Protein 2FC3 (pdb70)

Radius of gyration: 12.63 Å; Cα contacts (8 Å, |Δi|>4): 244; chains: 1; bounding box: 32×29×27 Å

Solvent-accessible surface area: 6621 Å² total; per-residue (Å²): 120,154,9,33,95,12,162,27,48,142,106,7,5,74,77,0,14,56,0,0,83,99,0,86,89,65,22,125,24,68,92,27,23,89,73,0,30,78,3,0,90,153,47,88,5,99,0,0,0,0,0,51,54,15,116,99,61,118,89,0,82,78,0,1,104,24,0,42,124,74,179,12,38,0,0,0,0,70,22,49,137,100,0,0,123,8,2,40,54,170,103,42,6,15,0,0,0,0,10,80,13,30,100,0,60,86,31,8,155,72,0,46,104,77,4,110,94,30,47,84,191,57,64,70

CATH classification: 3.30.1330.30

Nearest PDB structures (foldseek):
  2fc3-assembly1_A  TM=1.008E+00  e=4.010E-25  Aeropyrum pernix
  7ozq-assembly3_C  TM=9.911E-01  e=9.286E-20  Pyrococcus furiosus DSM 3638
  2czw-assembly1_A  TM=9.972E-01  e=8.670E-19  Pyrococcus horikoshii
  9e7f-assembly1_AF  TM=9.875E-01  e=7.119E-19  Pyrobaculum calidifontis JCM 11548
  3id5-assembly1_G  TM=9.844E-01  e=5.458E-18  Saccharolobus solfataricus

B-factor: mean 21.35, std 7.06, range [8.82, 62.78]

Foldseek 3Di:
DQLQQFDDDQVLLVLVLQLLLQCLVFNDKDFALVVQLVCLVVLQFQEKEFEPDDVVPVSCSCPVVSNVVSVHYYDYHHFQQSSCVSNVHNGGTGMMGRRTRGVSVVSSVVSVVVVVVRCVVVVD

InterPro domains:
  IPR004037 Large ribosomal subunit protein eL8-like, conserved site [PS01082] (70-87)
  IPR004038 Ribosomal protein eL8/eL30/eS12/Gadd45 [PF01248] (18-110)
  IPR018492 Ribosomal protein eL8/Nhp2 family [PR00881] (32-46)
  IPR018492 Ribosomal protein eL8/Nhp2 family [PR00881] (51-64)
  IPR018492 Ribosomal protein eL8/Nhp2 family [PR00881] (67-77)
  IPR018492 Ribosomal protein eL8/Nhp2 family [PR00881] (77-91)
  IPR022481 Large ribosomal subunit protein eL8, archaea [MF_00326] (3-122)
  IPR022481 Large ribosomal subunit protein eL8, archaea [TIGR03677] (6-122)
  IPR029064 Ribosomal protein eL30-like superfamily [G3DSA:3.30.1330.30] (4-127)
  IPR029064 Ribosomal protein eL30-like superfamily [SSF55315] (4-121)
  IPR050257 Large ribosomal subunit protein eL8/uL1-like [PTHR23105] (10-122)

Sequence (124 aa):
PIYVRFEVPEDLAEKAYEAVKRARETGRIKKGTNETTKAVERGLAKLVVIAEDVDPPEIVMHLPLLCDEKKIPYVYVPSKKRLGEAAGIEVAAASVAIIEPGDAETLVREIVEKVKELRAKAGV

Structure (mmCIF, N/CA/C/O backbone):
data_2FC3
#
_entry.id   2FC3
#
_cell.length_a   35.054
_cell.length_b   49.188
_cell.length_c   65.048
_cell.angle_alpha   90.00
_cell.angle_beta   90.00
_cell.angle_gamma   90.00
#
_symmetry.space_group_name_H-M   'P 21 21 21'
#
loop_
_entity.id
_entity.type
_entity.pdbx_description
1 polymer '50S ribosomal protein L7Ae'
2 water water
#
loop_
_atom_site.group_PDB
_atom_site.id
_atom_site.type_symbol
_atom_site.label_atom_id
_atom_site.label_alt_id
_atom_site.label_comp_id
_atom_site.label_asym_id
_atom_site.label_entity_id
_atom_site.label_seq_id
_atom_site.pdbx_PDB_ins_code
_atom_site.Cartn_x
_atom_site.Cartn_y
_atom_site.Cartn_z
_atom_site.occupancy
_atom_site.B_iso_or_equiv
_atom_site.auth_seq_id
_atom_site.auth_comp_id
_atom_site.auth_asym_id
_atom_site.auth_atom_id
_atom_site.pdbx_PDB_model_num
ATOM 1 N N . PRO A 1 1 ? 4.915 24.749 12.447 1.00 39.78 4 PRO A N 1
ATOM 2 C CA . PRO A 1 1 ? 5.271 23.562 13.232 1.00 38.79 4 PRO A CA 1
ATOM 3 C C . PRO A 1 1 ? 4.592 23.628 14.602 1.00 38.07 4 PRO A C 1
ATOM 4 O O . PRO A 1 1 ? 4.986 24.429 15.449 1.00 38.67 4 PRO A O 1
ATOM 8 N N . ILE A 1 2 ? 3.561 22.805 14.795 1.00 36.46 5 ILE A N 1
ATOM 9 C CA . ILE A 1 2 ? 2.620 22.977 15.915 1.00 34.75 5 ILE A CA 1
ATOM 10 C C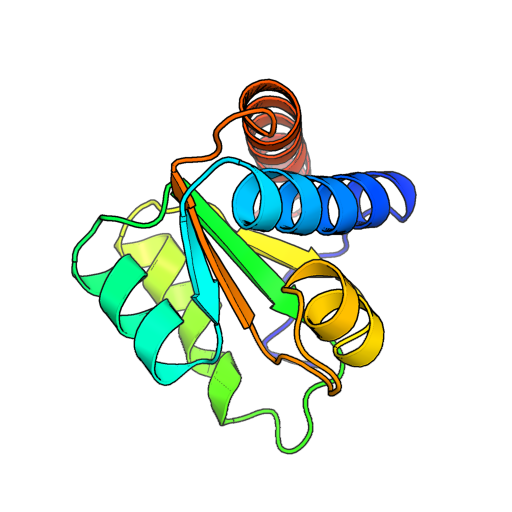 . ILE A 1 2 ? 3.291 22.870 17.266 1.00 32.57 5 ILE A C 1
ATOM 11 O O . ILE A 1 2 ? 2.848 23.511 18.230 1.00 32.49 5 ILE A O 1
ATOM 16 N N . TYR A 1 3 ? 4.370 22.091 17.345 1.00 29.81 6 TYR A N 1
ATOM 17 C CA . TYR A 1 3 ? 5.082 21.957 18.612 1.00 27.64 6 TYR A CA 1
ATOM 18 C C . TYR A 1 3 ? 5.949 23.160 18.912 1.00 25.97 6 TYR A C 1
ATOM 19 O O . TYR A 1 3 ? 6.478 23.241 20.028 1.00 24.48 6 TYR A O 1
ATOM 28 N N . VAL A 1 4 ? 6.136 24.055 17.926 1.00 24.52 7 VAL A N 1
ATOM 29 C CA . VAL A 1 4 ? 6.837 25.350 18.169 1.00 23.61 7 VAL A CA 1
ATOM 30 C C . VAL A 1 4 ? 5.807 26.420 18.607 1.00 22.05 7 VAL A C 1
ATOM 31 O O . VAL A 1 4 ? 5.097 27.000 17.776 1.00 23.09 7 VAL A O 1
ATOM 35 N N . ARG A 1 5 ? 5.759 26.664 19.904 1.00 21.05 8 ARG A N 1
ATOM 36 C CA . ARG A 1 5 ? 4.655 27.362 20.543 1.00 20.78 8 ARG A CA 1
ATOM 37 C C . ARG A 1 5 ? 4.839 28.856 20.625 1.00 19.92 8 ARG A C 1
ATOM 38 O O . ARG A 1 5 ? 3.900 29.575 20.911 1.00 20.86 8 ARG A O 1
ATOM 46 N N . PHE A 1 6 ? 6.071 29.322 20.434 1.00 18.87 9 PHE A N 1
ATOM 47 C CA . PHE A 1 6 ? 6.360 30.744 20.474 1.00 18.63 9 PHE A CA 1
ATOM 48 C C . PHE A 1 6 ? 7.599 31.043 19.668 1.00 18.17 9 PHE A C 1
ATOM 49 O O . PHE A 1 6 ? 8.440 30.170 19.458 1.00 18.71 9 PHE A O 1
ATOM 57 N N . GLU A 1 7 ? 7.682 32.290 19.190 1.00 17.89 10 GLU A N 1
ATOM 58 C CA . GLU A 1 7 ? 8.853 32.787 18.468 1.00 17.35 10 GLU A CA 1
ATOM 59 C C . GLU A 1 7 ? 9.985 33.117 19.418 1.00 17.00 10 GLU A C 1
ATOM 60 O O . GLU A 1 7 ? 9.764 33.572 20.554 1.00 18.75 10 GLU A O 1
ATOM 66 N N . VAL A 1 8 ? 11.208 32.912 18.915 1.00 16.08 11 VAL A N 1
ATOM 67 C CA . VAL A 1 8 ? 12.438 33.138 19.670 1.00 15.61 11 VAL A CA 1
ATOM 68 C C . VAL A 1 8 ? 13.353 34.067 18.842 1.00 15.21 11 VAL A C 1
ATOM 69 O O . VAL A 1 8 ? 13.592 33.786 17.639 1.00 16.06 11 VAL A O 1
ATOM 73 N N . PRO A 1 9 ? 13.830 35.183 19.432 1.00 15.61 12 PRO A N 1
ATOM 74 C CA . PRO A 1 9 ? 14.697 36.091 18.671 1.00 16.03 12 PRO A CA 1
ATOM 75 C C . PRO A 1 9 ? 16.023 35.402 18.333 1.00 16.38 12 PRO A C 1
ATOM 76 O O . PRO A 1 9 ? 16.539 34.564 19.114 1.00 17.19 12 PRO A O 1
ATOM 80 N N . GLU A 1 10 ? 16.602 35.789 17.194 1.00 16.48 13 GLU A N 1
ATOM 81 C CA . GLU A 1 10 ? 17.787 35.079 16.681 1.00 16.20 13 GLU A CA 1
ATOM 82 C C . GLU A 1 10 ? 18.960 35.103 17.643 1.00 16.20 13 GLU A C 1
ATOM 83 O O . GLU A 1 10 ? 19.643 34.087 17.805 1.00 16.41 13 GLU A O 1
ATOM 89 N N . ASP A 1 11 ? 19.187 36.224 18.320 1.00 15.50 14 ASP A N 1
ATOM 90 C CA . ASP A 1 11 ? 20.339 36.285 19.217 1.00 16.55 14 ASP A CA 1
ATOM 91 C C . ASP A 1 11 ? 20.128 35.421 20.485 1.00 15.54 14 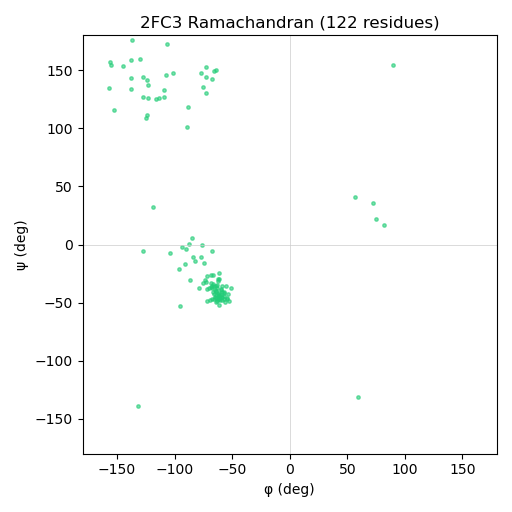ASP A C 1
ATOM 92 O O . ASP A 1 11 ? 21.088 34.929 21.066 1.00 16.97 14 ASP A O 1
ATOM 97 N N . LEU A 1 12 ? 18.893 35.219 20.896 1.00 16.05 15 LEU A N 1
ATOM 98 C CA . LEU A 1 12 ? 18.640 34.297 22.010 1.00 15.58 15 LEU A CA 1
ATOM 99 C C . LEU A 1 12 ? 18.857 32.856 21.573 1.00 15.31 15 LEU A C 1
ATOM 100 O O . LEU A 1 12 ? 19.370 32.037 22.345 1.00 15.75 15 LEU A O 1
ATOM 105 N N . ALA A 1 13 ? 18.456 32.524 20.349 1.00 14.80 16 ALA A N 1
ATOM 106 C CA . ALA A 1 13 ? 18.754 31.184 19.819 1.00 14.58 16 ALA A CA 1
ATOM 107 C C . ALA A 1 13 ? 20.257 30.943 19.847 1.00 14.97 16 ALA A C 1
ATOM 108 O O . ALA A 1 13 ? 20.694 29.863 20.194 1.00 14.42 16 ALA A O 1
ATOM 110 N N . GLU A 1 14 ? 21.042 31.956 19.492 1.00 14.12 17 GLU A N 1
ATOM 111 C CA . GLU A 1 14 ? 22.521 31.830 19.545 1.00 14.39 17 GLU A CA 1
ATOM 112 C C . GLU A 1 14 ? 23.028 31.573 20.946 1.00 15.07 17 GLU A C 1
ATOM 113 O O . GLU A 1 14 ? 23.949 30.784 21.141 1.00 16.12 17 GLU A O 1
ATOM 119 N N . LYS A 1 15 ? 22.457 32.271 21.917 1.00 14.35 18 LYS A N 1
ATOM 120 C CA . LYS A 1 15 ? 22.793 32.002 23.322 1.00 13.64 18 LYS A CA 1
ATOM 121 C C . LYS A 1 15 ? 22.480 30.558 23.678 1.00 13.38 18 LYS A C 1
ATOM 122 O O . LYS A 1 15 ? 23.248 29.929 24.403 1.00 14.47 18 LYS A O 1
ATOM 128 N N . ALA A 1 16 ? 21.349 30.055 23.199 1.00 13.64 19 ALA A N 1
ATOM 129 C CA . ALA A 1 16 ? 20.955 28.655 23.463 1.00 13.02 19 ALA A CA 1
ATOM 130 C C . ALA A 1 16 ? 21.957 27.663 22.892 1.00 13.00 19 ALA A C 1
ATOM 131 O O . ALA A 1 16 ? 22.375 26.682 23.582 1.00 13.58 19 ALA A O 1
ATOM 133 N N . TYR A 1 17 ? 22.367 27.875 21.643 1.00 13.13 20 TYR A N 1
ATOM 134 C CA . TYR A 1 17 ? 23.411 26.992 21.105 1.00 13.43 20 TYR A CA 1
ATOM 135 C C . TYR A 1 17 ? 24.681 27.030 21.975 1.00 14.00 20 TYR A C 1
ATOM 136 O O . TYR A 1 17 ? 25.276 25.990 22.294 1.00 15.69 20 TYR A O 1
ATOM 145 N N . GLU A 1 18 ? 25.117 28.240 22.324 1.00 14.78 21 GLU A N 1
ATOM 146 C CA . GLU A 1 18 ? 26.325 28.421 23.121 1.00 15.43 21 GLU A CA 1
ATOM 147 C C . GLU A 1 18 ? 26.191 27.821 24.535 1.00 15.74 21 GLU A C 1
ATOM 148 O O . GLU A 1 18 ? 27.164 27.189 25.047 1.00 16.84 21 GLU A O 1
ATOM 154 N N . ALA A 1 19 ? 24.987 27.908 25.120 1.00 15.65 22 ALA A N 1
ATOM 155 C CA . ALA A 1 19 ? 24.724 27.263 26.425 1.00 14.97 22 ALA A CA 1
ATOM 156 C C . ALA A 1 19 ? 24.841 25.757 26.333 1.00 14.88 22 ALA A C 1
ATOM 157 O O . ALA A 1 19 ? 25.395 25.120 27.219 1.00 15.60 22 ALA A O 1
ATOM 159 N N . VAL A 1 20 ? 24.289 25.182 25.284 1.00 14.06 23 VAL A N 1
ATOM 160 C CA . VAL A 1 20 ? 24.411 23.731 25.103 1.00 14.72 23 VAL A CA 1
ATOM 161 C C . VAL A 1 20 ? 25.882 23.320 24.963 1.00 15.44 23 VAL A C 1
ATOM 162 O O . VAL A 1 20 ? 26.333 22.341 25.589 1.00 16.25 23 VAL A O 1
ATOM 166 N N . LYS A 1 21 ? 26.630 24.056 24.149 1.00 15.88 24 LYS A N 1
ATOM 167 C CA . LYS A 1 21 ? 28.070 23.745 23.944 1.00 16.81 24 LYS A CA 1
ATOM 168 C C . LYS A 1 21 ? 28.838 23.847 25.221 1.00 16.90 24 LYS A C 1
ATOM 169 O O . LYS A 1 21 ? 29.577 22.913 25.599 1.00 17.91 24 LYS A O 1
ATOM 175 N N . ARG A 1 22 ? 28.696 24.965 25.906 1.00 16.67 25 ARG A N 1
ATOM 176 C CA . ARG A 1 22 ? 29.432 25.117 27.158 1.00 18.35 25 ARG A CA 1
ATOM 177 C C . ARG A 1 22 ? 29.032 24.114 28.229 1.00 16.94 25 ARG A C 1
ATOM 178 O O . ARG A 1 22 ? 29.906 23.601 28.948 1.00 17.64 25 ARG A O 1
ATOM 186 N N . ALA A 1 23 ? 27.740 23.776 28.326 1.00 15.61 26 ALA A N 1
ATOM 187 C CA . ALA A 1 23 ? 27.343 22.768 29.289 1.00 16.66 26 ALA A CA 1
ATOM 188 C C . ALA A 1 23 ? 27.855 21.394 28.916 1.00 16.87 26 ALA A C 1
ATOM 189 O O . ALA A 1 23 ? 28.181 20.595 29.781 1.00 17.53 26 ALA A O 1
ATOM 191 N N . ARG A 1 24 ? 27.872 21.091 27.627 1.00 17.10 27 ARG A N 1
ATOM 192 C CA . ARG A 1 24 ? 28.421 19.817 27.163 1.00 17.34 27 ARG A CA 1
ATOM 193 C C . ARG A 1 24 ? 29.917 19.730 27.470 1.00 17.78 27 ARG A C 1
ATOM 194 O O . ARG A 1 24 ? 30.429 18.674 27.826 1.00 18.17 27 ARG A O 1
ATOM 202 N N . GLU A 1 25 ? 30.619 20.839 27.288 1.00 18.38 28 GLU A N 1
ATOM 203 C CA . GLU A 1 25 ? 32.070 20.849 27.429 1.00 18.46 28 GLU A CA 1
ATOM 204 C C . GLU A 1 25 ? 32.476 20.802 28.893 1.00 19.01 28 GLU A C 1
ATOM 205 O O . GLU A 1 25 ? 33.537 20.259 29.211 1.00 20.52 28 GLU A O 1
ATOM 211 N N . THR A 1 26 ? 31.676 21.420 29.769 0.65 16.46 29 THR A N 1
ATOM 212 C CA . THR A 1 26 ? 32.077 21.677 31.162 0.65 17.21 29 THR A CA 1
ATOM 213 C C . THR A 1 26 ? 31.095 21.197 32.226 0.65 16.81 29 THR A C 1
ATOM 214 O O . THR A 1 26 ? 31.400 21.221 33.429 0.65 15.52 29 THR A O 1
ATOM 218 N N . GLY A 1 27 ? 29.945 20.714 31.784 1.00 17.56 30 GLY A N 1
ATOM 219 C CA . GLY A 1 27 ? 28.865 20.315 32.656 1.00 17.34 30 GLY A CA 1
ATOM 220 C C . GLY A 1 27 ? 28.320 18.943 32.283 1.00 17.84 30 GLY A C 1
ATOM 221 O O . GLY A 1 27 ? 29.062 18.045 31.912 1.00 19.00 30 GLY A O 1
ATOM 222 N N . ARG A 1 28 ? 27.000 18.804 32.325 1.00 18.56 31 ARG A N 1
ATOM 223 C CA . ARG A 1 28 ? 26.332 17.566 31.904 1.00 18.10 31 ARG A CA 1
ATOM 224 C C . ARG A 1 28 ? 25.100 17.917 31.091 1.00 17.25 31 ARG A C 1
ATOM 225 O O . ARG A 1 28 ? 24.347 18.767 31.493 1.00 17.53 31 ARG A O 1
ATOM 233 N N . ILE A 1 29 ? 24.927 17.239 29.951 1.00 16.24 32 ILE A N 1
ATOM 234 C CA . ILE A 1 29 ? 23.713 17.355 29.156 1.00 16.76 32 ILE A CA 1
ATOM 235 C C . ILE A 1 29 ? 23.165 15.960 28.819 1.00 16.57 32 ILE A C 1
ATOM 236 O O . ILE A 1 29 ? 23.892 14.944 28.863 1.00 16.89 32 ILE A O 1
ATOM 241 N N . LYS A 1 30 ? 21.875 15.925 28.486 1.00 16.66 33 LYS A N 1
ATOM 242 C CA . LYS A 1 30 ? 21.252 14.785 27.827 1.00 17.28 33 LYS A CA 1
ATOM 243 C C . LYS A 1 30 ? 20.952 15.143 26.374 1.00 16.86 33 LYS A C 1
ATOM 244 O O . LYS A 1 30 ? 20.657 16.316 26.071 1.00 16.78 33 LYS A O 1
ATOM 250 N N . LYS A 1 31 ? 21.053 14.155 25.480 1.00 17.67 34 LYS A N 1
ATOM 251 C CA . LYS A 1 31 ? 20.823 14.353 24.042 1.00 19.14 34 LYS A CA 1
ATOM 252 C C . LYS A 1 31 ? 19.761 13.395 23.561 1.00 18.92 34 LYS A C 1
ATOM 253 O O . LYS A 1 31 ? 19.785 12.238 23.957 1.00 19.66 34 LYS A O 1
ATOM 259 N N . GLY A 1 32 ? 18.895 13.850 22.653 1.00 17.32 35 GLY A N 1
ATOM 260 C CA . GLY A 1 32 ? 17.862 13.001 22.074 1.00 17.44 35 GLY A CA 1
ATOM 261 C C . GLY A 1 32 ? 16.578 13.052 22.908 1.00 16.68 35 GLY A C 1
ATOM 262 O O . GLY A 1 32 ? 16.613 13.315 24.130 1.00 16.45 35 GLY A O 1
ATOM 263 N N . THR A 1 33 ? 15.449 12.783 22.262 1.00 15.81 36 THR A N 1
ATOM 264 C CA . THR A 1 33 ? 14.165 12.948 22.936 1.00 16.19 36 THR A CA 1
ATOM 265 C C . THR A 1 33 ? 13.951 11.999 24.089 1.00 16.60 36 THR A C 1
ATOM 266 O O . THR A 1 33 ? 13.333 12.408 25.111 1.00 17.21 36 THR A O 1
ATOM 270 N N . ASN A 1 34 ? 14.425 10.756 23.996 1.00 16.97 37 ASN A N 1
ATOM 271 C CA . ASN A 1 34 ? 14.189 9.834 25.131 1.00 17.78 37 ASN A CA 1
ATOM 272 C C . ASN A 1 34 ? 14.877 10.276 26.431 1.00 17.95 37 ASN A C 1
ATOM 273 O O . ASN A 1 34 ? 14.257 10.323 27.487 1.00 17.30 37 ASN A O 1
ATOM 278 N N . GLU A 1 35 ? 16.167 10.607 26.362 1.00 17.05 38 GLU A N 1
ATOM 279 C CA . GLU A 1 35 ? 16.846 11.051 27.574 1.00 17.06 38 GLU A CA 1
ATOM 280 C C . GLU A 1 35 ? 16.448 12.468 28.003 1.00 16.48 38 GLU A C 1
ATOM 281 O O . GLU A 1 35 ? 16.443 12.801 29.227 1.00 16.48 38 GLU A O 1
ATOM 287 N N . THR A 1 36 ? 16.112 13.316 27.031 1.00 15.53 39 THR A N 1
ATOM 288 C CA . THR A 1 36 ? 15.578 14.641 27.379 1.00 15.15 39 THR A CA 1
ATOM 289 C C . THR A 1 36 ? 14.248 14.485 28.147 1.00 14.44 39 THR A C 1
ATOM 290 O O . THR A 1 36 ? 14.030 15.112 29.210 1.00 16.17 39 THR A O 1
ATOM 294 N N . THR A 1 37 ? 13.374 13.642 27.632 1.00 14.57 40 THR A N 1
ATOM 295 C CA . THR A 1 37 ? 12.047 13.440 28.271 1.00 14.81 40 THR A CA 1
ATOM 296 C C . THR A 1 37 ? 12.201 12.886 29.706 1.00 15.75 40 THR A C 1
ATOM 297 O O . THR A 1 37 ? 11.549 13.354 30.658 1.00 16.69 40 THR A O 1
ATOM 301 N N . LYS A 1 38 ? 13.093 11.926 29.869 1.00 16.21 41 LYS A N 1
ATOM 302 C CA . LYS A 1 38 ? 13.371 11.358 31.191 1.00 17.39 41 LYS A CA 1
ATOM 303 C C . LYS A 1 38 ? 13.917 12.433 32.145 1.00 18.52 41 LYS A C 1
ATOM 304 O O . LYS A 1 38 ? 13.536 12.498 33.371 1.00 17.05 41 LYS A O 1
ATOM 310 N N . ALA A 1 39 ? 14.851 13.250 31.668 1.00 16.86 42 ALA A N 1
ATOM 311 C CA . ALA A 1 39 ? 15.455 14.265 32.544 1.00 17.44 42 ALA A CA 1
ATOM 312 C C . ALA A 1 39 ? 14.383 15.251 32.993 1.00 16.87 42 ALA A C 1
ATOM 313 O O . ALA A 1 39 ? 14.453 15.767 34.118 1.00 18.42 42 ALA A O 1
ATOM 315 N N . VAL A 1 40 ? 13.416 15.537 32.114 1.00 15.83 43 VAL A N 1
ATOM 316 C CA . VAL A 1 40 ? 12.325 16.468 32.465 1.00 16.53 43 VAL A CA 1
ATOM 317 C C . VAL A 1 40 ? 11.395 15.770 33.471 1.00 16.99 43 VAL A C 1
ATOM 318 O O . VAL A 1 40 ? 11.082 16.332 34.546 1.00 17.13 43 VAL A O 1
ATOM 322 N N . GLU A 1 41 ? 11.005 14.529 33.163 1.00 17.28 44 GLU A N 1
ATOM 323 C CA . GLU A 1 41 ? 10.094 13.750 34.036 1.00 17.41 44 GLU A CA 1
ATOM 324 C C . GLU A 1 41 ? 10.652 13.642 35.450 1.00 18.32 44 GLU A C 1
ATOM 325 O O . GLU A 1 41 ? 9.895 13.673 36.469 1.00 19.96 44 GLU A O 1
ATOM 331 N N . ARG A 1 42 ? 11.982 13.535 35.521 1.00 18.59 45 ARG A N 1
ATOM 332 C CA . ARG A 1 42 ? 12.693 13.286 36.792 1.00 19.24 45 ARG A CA 1
ATOM 333 C C . ARG A 1 42 ? 13.074 14.584 37.512 1.00 19.79 45 ARG A C 1
ATOM 334 O O . ARG A 1 42 ? 13.645 14.569 38.628 1.00 21.55 45 ARG A O 1
ATOM 342 N N . GLY A 1 43 ? 12.787 15.701 36.865 1.00 20.15 46 GLY A N 1
ATOM 343 C CA . GLY A 1 43 ? 12.988 17.010 37.453 1.00 19.65 46 GLY A CA 1
ATOM 344 C C . GLY A 1 43 ? 14.448 17.423 37.502 1.00 19.95 46 GLY A C 1
ATOM 345 O O . GLY A 1 43 ? 14.824 18.298 38.316 1.00 21.59 46 GLY A O 1
ATOM 346 N N . LEU A 1 44 ? 15.265 16.823 36.644 1.00 19.96 47 LEU A N 1
ATOM 347 C CA . LEU A 1 44 ? 16.703 17.071 36.637 1.00 19.45 47 LEU A CA 1
ATOM 348 C C . LEU A 1 44 ? 17.147 18.126 35.611 1.00 19.94 47 LEU A C 1
ATOM 349 O O . LEU A 1 44 ? 18.247 18.668 35.731 1.00 20.95 47 LEU A O 1
ATOM 354 N N . ALA A 1 45 ? 16.335 18.376 34.590 1.00 19.24 48 ALA A N 1
ATOM 355 C CA . ALA A 1 45 ? 16.679 19.362 33.572 1.00 18.10 48 ALA A CA 1
ATOM 356 C C . ALA A 1 45 ? 16.554 20.777 34.115 1.00 17.52 48 ALA A C 1
ATOM 357 O O . ALA A 1 45 ? 15.532 21.125 34.702 1.00 18.24 48 ALA A O 1
ATOM 359 N N . LYS A 1 46 ? 17.578 21.604 33.916 1.00 16.85 49 LYS A N 1
ATOM 360 C CA . LYS A 1 46 ? 17.490 23.026 34.195 1.00 17.21 49 LYS A CA 1
ATOM 361 C C . LYS A 1 46 ? 16.930 23.835 33.018 1.00 16.82 49 LYS A C 1
ATOM 362 O O . LYS A 1 46 ? 16.319 24.905 33.201 1.00 17.67 49 LYS A O 1
ATOM 368 N N . LEU A 1 47 ? 17.198 23.352 31.804 1.00 16.53 50 LEU A N 1
ATOM 369 C CA . LEU A 1 47 ? 16.766 24.015 30.586 1.00 15.64 50 LEU A CA 1
ATOM 370 C C . LEU A 1 47 ? 16.719 22.978 29.488 1.00 14.77 50 LEU A C 1
ATOM 371 O O . LEU A 1 47 ? 17.661 22.209 29.298 1.00 15.25 50 LEU A O 1
ATOM 376 N N . VAL A 1 48 ? 15.629 23.016 28.735 1.00 13.49 51 VAL A N 1
ATOM 377 C CA . VAL A 1 48 ? 15.456 22.149 27.556 1.00 13.37 51 VAL A CA 1
ATOM 378 C C . VAL A 1 48 ? 15.543 22.982 26.295 1.00 13.61 51 VAL A C 1
ATOM 379 O O . VAL A 1 48 ? 14.895 24.039 26.177 1.00 14.57 51 VAL A O 1
ATOM 383 N N . VAL A 1 49 ? 16.329 22.482 25.337 1.00 12.65 52 VAL A N 1
ATOM 384 C CA . VAL A 1 49 ? 16.501 23.160 24.029 1.00 13.62 52 VAL A CA 1
ATOM 385 C C . VAL A 1 49 ? 15.945 22.250 22.953 1.00 13.93 52 VAL A C 1
ATOM 386 O O . VAL A 1 49 ? 16.292 21.086 22.906 1.00 14.02 52 VAL A O 1
ATOM 390 N N . ILE A 1 50 ? 15.014 22.780 22.144 1.00 14.30 53 ILE A N 1
ATOM 391 C CA . ILE A 1 50 ? 14.280 21.970 21.165 1.00 14.20 53 ILE A CA 1
ATOM 392 C C . ILE A 1 50 ? 14.468 22.555 19.767 1.00 14.38 53 ILE A C 1
ATOM 393 O O . ILE A 1 50 ? 14.263 23.736 19.590 1.00 13.86 53 ILE A O 1
ATOM 398 N N . ALA A 1 51 ? 14.916 21.738 18.804 1.00 14.27 54 ALA A N 1
ATOM 399 C CA . ALA A 1 51 ? 15.071 22.190 17.402 1.00 15.05 54 ALA A CA 1
ATOM 400 C C . ALA A 1 51 ? 13.732 22.344 16.746 1.00 15.90 54 ALA A C 1
ATOM 401 O O . ALA A 1 51 ? 12.822 21.540 16.970 1.00 17.13 54 ALA A O 1
ATOM 403 N N . GLU A 1 52 ? 13.633 23.348 15.882 1.00 16.45 55 GLU A N 1
ATOM 404 C CA . GLU A 1 52 ? 12.368 23.665 15.161 1.00 16.92 55 GLU A CA 1
ATOM 405 C C . GLU A 1 52 ? 12.111 22.855 13.888 1.00 17.66 55 GLU A C 1
ATOM 406 O O . GLU A 1 52 ? 11.013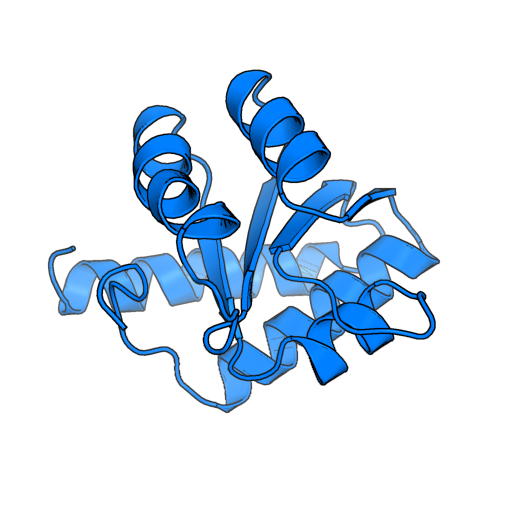 22.922 13.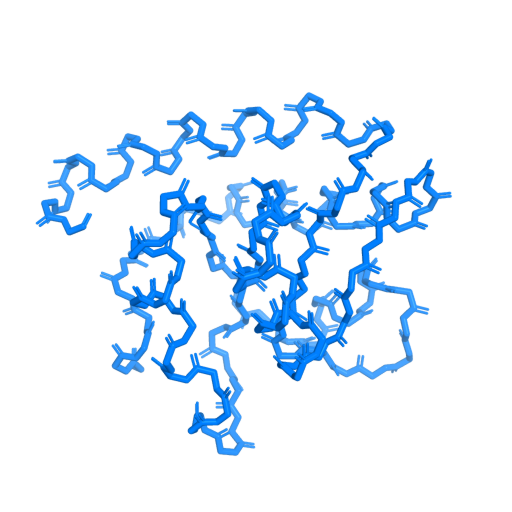290 1.00 19.05 55 GLU A O 1
ATOM 412 N N . ASP A 1 53 ? 13.124 22.120 13.438 1.00 17.68 56 ASP A N 1
ATOM 413 C CA . ASP A 1 53 ? 13.083 21.440 12.139 1.00 17.77 56 ASP A CA 1
ATOM 414 C C . ASP A 1 53 ? 13.192 19.921 12.174 1.00 18.08 56 ASP A C 1
ATOM 415 O O . ASP A 1 53 ? 13.672 19.297 11.243 1.00 17.93 56 ASP A O 1
ATOM 420 N N . VAL A 1 54 ? 12.669 19.324 13.222 1.00 18.73 57 VAL A N 1
ATOM 421 C CA . VAL A 1 54 ? 12.669 17.885 13.352 1.00 19.75 57 VAL A CA 1
ATOM 422 C C . VAL A 1 54 ? 11.616 17.278 12.436 1.00 20.63 57 VAL A C 1
ATOM 423 O O . VAL A 1 54 ? 10.496 17.774 12.374 1.00 21.14 57 VAL A O 1
ATOM 427 N N . ASP A 1 55 ? 11.984 16.202 11.741 1.00 22.12 58 ASP A N 1
ATOM 428 C CA . ASP A 1 55 ? 11.071 15.565 10.779 1.00 22.59 58 ASP A CA 1
ATOM 429 C C . ASP A 1 55 ? 11.406 14.086 10.648 1.00 23.30 58 ASP A C 1
ATOM 430 O O . ASP A 1 55 ? 12.509 13.743 10.206 1.00 23.80 58 ASP A O 1
ATOM 435 N N . PRO A 1 56 ? 10.468 13.207 11.047 1.00 24.69 59 PRO A N 1
ATOM 436 C CA . PRO A 1 56 ? 9.130 13.554 11.563 1.00 25.30 59 PRO A CA 1
ATOM 437 C C . PRO A 1 56 ? 9.133 14.259 12.939 1.00 25.44 59 PRO A C 1
ATOM 438 O O . PRO A 1 56 ? 9.939 13.938 13.799 1.00 25.15 59 PRO A O 1
ATOM 442 N N . PRO A 1 57 ? 8.244 15.222 13.119 1.00 26.21 60 PRO A N 1
ATOM 443 C CA . PRO A 1 57 ? 8.158 16.041 14.331 1.00 26.90 60 PRO A CA 1
ATOM 444 C C . PRO A 1 57 ? 7.557 15.366 15.563 1.00 27.53 60 PRO A C 1
ATOM 445 O O . PRO A 1 57 ? 7.724 15.884 16.662 1.00 26.81 60 PRO A O 1
ATOM 449 N N . GLU A 1 58 ? 6.876 14.232 15.387 1.00 27.56 61 GLU A N 1
ATOM 450 C CA . GLU A 1 58 ? 6.249 13.535 16.505 1.00 27.60 61 GLU A CA 1
ATOM 451 C C . GLU A 1 58 ? 7.172 13.273 17.699 1.00 27.02 61 GLU A C 1
ATOM 452 O O . GLU A 1 58 ? 6.730 13.333 18.854 1.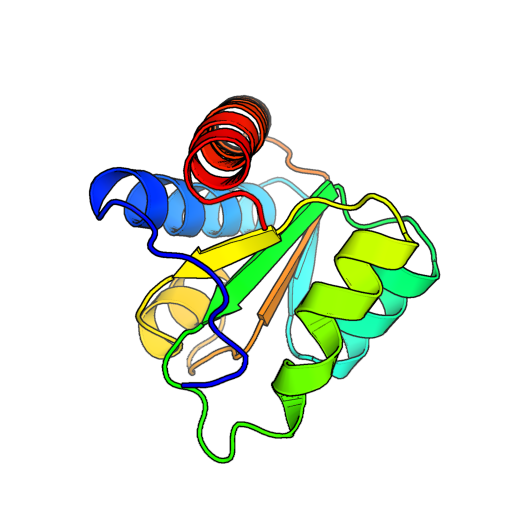00 27.14 61 GLU A O 1
ATOM 458 N N . ILE A 1 59 ? 8.440 12.956 17.4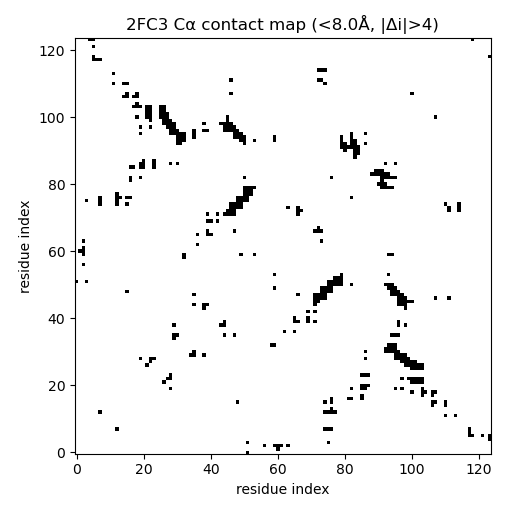68 1.00 25.06 62 ILE A N 1
ATOM 459 C CA . ILE A 1 59 ? 9.291 12.668 18.608 1.00 24.62 62 ILE A CA 1
ATOM 460 C C . ILE A 1 59 ? 9.451 13.837 19.565 1.00 23.53 62 ILE A C 1
ATOM 461 O O . ILE A 1 59 ? 9.747 13.599 20.723 1.00 23.23 62 ILE A O 1
ATOM 466 N N . VAL A 1 60 ? 9.278 15.090 19.106 1.00 21.55 63 VAL A N 1
ATOM 467 C CA . VAL A 1 60 ? 9.434 16.237 20.013 1.00 22.34 63 VAL A CA 1
ATOM 468 C C . VAL A 1 60 ? 8.121 16.889 20.464 1.00 22.09 63 VAL A C 1
ATOM 469 O O . VAL A 1 60 ? 8.136 17.768 21.347 1.00 21.21 63 VAL A O 1
ATOM 473 N N . MET A 1 61 ? 6.990 16.478 19.894 1.00 22.94 64 MET A N 1
ATOM 474 C CA . MET A 1 61 ? 5.776 17.307 20.042 1.00 23.51 64 MET A CA 1
ATOM 475 C C . MET A 1 61 ? 5.244 17.372 21.474 1.00 22.66 64 MET A C 1
ATOM 476 O O . MET A 1 61 ? 4.581 18.342 21.856 1.00 22.77 64 MET A O 1
ATOM 481 N N . HIS A 1 62 ? 5.532 16.345 22.267 1.00 21.23 65 HIS A N 1
ATOM 482 C CA . HIS A 1 62 ? 5.065 16.277 23.659 1.00 20.56 65 HIS A CA 1
ATOM 483 C C . HIS A 1 62 ? 5.950 17.065 24.633 1.00 19.28 65 HIS A C 1
ATOM 484 O O . HIS A 1 62 ? 5.592 17.260 25.809 1.00 19.71 65 HIS A O 1
ATOM 491 N N . LEU A 1 63 ? 7.143 17.456 24.202 1.00 18.04 66 LEU A N 1
ATOM 492 C CA . LEU A 1 63 ? 8.142 17.964 25.177 1.00 17.51 66 LEU A CA 1
ATOM 493 C C . LEU A 1 63 ? 7.743 19.289 25.794 1.00 17.13 66 LEU A C 1
ATOM 494 O O . LEU A 1 63 ? 7.835 19.479 27.013 1.00 18.33 66 LEU A O 1
ATOM 499 N N . PRO A 1 64 ? 7.307 20.253 24.974 1.00 17.60 67 PRO A N 1
ATOM 500 C CA . PRO A 1 64 ? 6.917 21.518 25.590 1.00 18.14 67 PRO A CA 1
ATOM 501 C C . PRO A 1 64 ? 5.892 21.393 26.679 1.00 19.08 67 PRO A C 1
ATOM 502 O O . PRO A 1 64 ? 6.080 21.974 27.755 1.00 20.65 67 PRO A O 1
ATOM 506 N N . LEU A 1 65 ? 4.824 20.633 26.429 1.00 19.91 68 LEU A N 1
ATOM 507 C CA . LEU A 1 65 ? 3.782 20.512 27.462 1.00 19.96 68 LEU A CA 1
ATOM 508 C C . LEU A 1 65 ? 4.271 19.773 28.711 1.00 19.53 68 LEU A C 1
ATOM 509 O O . LEU A 1 65 ? 3.891 20.108 29.845 1.00 21.60 68 LEU A O 1
ATOM 514 N N . LEU A 1 66 ? 5.145 18.795 28.516 1.00 19.07 69 LEU A N 1
ATOM 515 C CA . LEU A 1 66 ? 5.744 18.093 29.651 1.00 18.43 69 LEU A CA 1
ATOM 516 C C . LEU A 1 66 ? 6.626 19.042 30.469 1.00 18.34 69 LEU A C 1
ATOM 517 O O . LEU A 1 66 ? 6.569 19.042 31.686 1.00 19.32 69 LEU A O 1
ATOM 522 N N . CYS A 1 67 ? 7.462 19.845 29.795 1.00 17.33 70 CYS A N 1
ATOM 523 C CA . CYS A 1 67 ? 8.256 20.848 30.482 1.00 17.77 70 CYS A CA 1
ATOM 524 C C . CYS A 1 67 ? 7.372 21.777 31.328 1.00 18.55 70 CYS A C 1
ATOM 525 O O . CYS A 1 67 ? 7.689 22.046 32.482 1.00 19.36 70 CYS A O 1
ATOM 528 N N . ASP A 1 68 ? 6.276 22.238 30.734 1.00 19.57 71 ASP A N 1
ATOM 529 C CA . ASP A 1 68 ? 5.307 23.112 31.448 1.00 19.84 71 ASP A CA 1
ATOM 530 C C . ASP A 1 68 ? 4.736 22.448 32.698 1.00 20.87 71 ASP A C 1
ATOM 531 O O . ASP A 1 68 ? 4.722 23.067 33.776 1.00 22.06 71 ASP A O 1
ATOM 536 N N . GLU A 1 69 ? 4.295 21.200 32.552 1.00 21.18 72 GLU A N 1
ATOM 537 C CA . GLU A 1 69 ? 3.815 20.390 33.661 1.00 21.55 72 GLU A CA 1
ATOM 538 C C . GLU A 1 69 ? 4.834 20.306 34.806 1.00 21.92 72 GLU A C 1
ATOM 539 O O . GLU A 1 69 ? 4.444 20.407 35.997 1.00 22.93 72 GLU A O 1
ATOM 545 N N . LYS A 1 70 ? 6.114 20.117 34.464 1.00 21.37 73 LYS A N 1
ATOM 546 C CA . LYS A 1 70 ? 7.215 20.021 35.427 1.00 21.42 73 LYS A CA 1
ATOM 547 C C . LYS A 1 70 ? 7.842 21.356 35.829 1.00 21.48 73 LYS A C 1
ATOM 548 O O . LYS A 1 70 ? 8.783 21.374 36.608 1.00 21.11 73 LYS A O 1
ATOM 554 N N . LYS A 1 71 ? 7.331 22.457 35.281 1.00 21.44 74 LYS A N 1
ATOM 555 C CA . LYS A 1 71 ? 7.864 23.803 35.554 1.00 21.63 74 LYS A CA 1
ATOM 556 C C . LYS A 1 71 ? 9.348 23.896 35.206 1.00 20.95 74 LYS A C 1
ATOM 557 O O . LYS A 1 71 ? 10.155 24.512 35.923 1.00 21.72 74 LYS A O 1
ATOM 563 N N . ILE A 1 72 ? 9.693 23.278 34.091 1.00 18.38 75 ILE A N 1
ATOM 564 C CA . ILE A 1 72 ? 11.078 23.328 33.557 1.00 17.60 75 ILE A CA 1
ATOM 565 C C . ILE A 1 72 ? 11.062 24.195 32.307 1.00 16.60 75 ILE A C 1
ATOM 566 O O . ILE A 1 72 ? 10.250 23.950 31.397 1.00 16.96 75 ILE A O 1
ATOM 571 N N . PRO A 1 73 ? 11.931 25.214 32.258 1.00 16.99 76 PRO A N 1
ATOM 572 C CA . PRO A 1 73 ? 11.882 26.081 31.086 1.00 16.69 76 PRO A CA 1
ATOM 573 C C . PRO A 1 73 ? 12.453 25.405 29.842 1.00 16.67 76 PRO A C 1
ATOM 574 O O . PRO A 1 73 ? 13.350 24.544 29.933 1.00 16.05 76 PRO A O 1
ATOM 578 N N . TYR A 1 74 ? 11.945 25.846 28.701 1.00 15.25 77 TYR A N 1
ATOM 579 C CA . TYR A 1 74 ? 12.445 25.411 27.392 1.00 15.41 77 TYR A CA 1
ATOM 580 C C . TYR A 1 74 ? 12.552 26.576 26.445 1.00 14.85 77 TYR A C 1
ATOM 581 O O . TYR A 1 74 ? 11.868 27.594 26.587 1.00 15.14 77 TYR A O 1
ATOM 590 N N . VAL A 1 75 ? 13.388 26.378 25.434 1.00 14.04 78 VAL A N 1
ATOM 591 C CA . VAL A 1 75 ? 13.577 27.354 24.362 1.00 14.09 78 VAL A CA 1
ATOM 592 C C . VAL A 1 75 ? 13.804 26.579 23.076 1.00 13.84 78 VAL A C 1
ATOM 593 O O . VAL A 1 75 ? 14.200 25.416 23.103 1.00 14.96 78 VAL A O 1
ATOM 597 N N . TYR A 1 76 ? 13.462 27.224 21.962 1.00 14.12 79 TYR A N 1
ATOM 598 C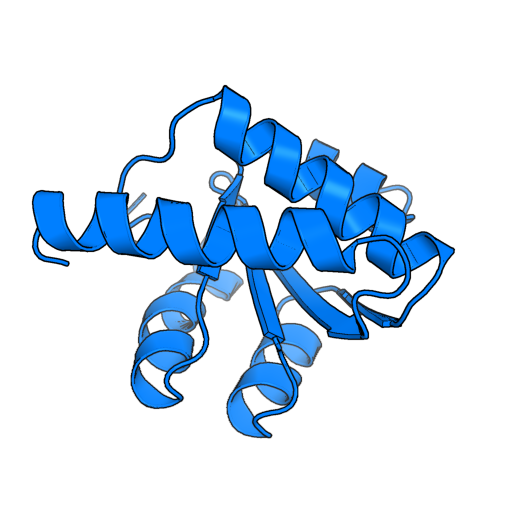 CA . TYR A 1 76 ? 13.653 26.668 20.623 1.00 14.06 79 TYR A CA 1
ATOM 599 C C . TYR A 1 76 ? 14.857 27.224 19.916 1.00 14.88 79 TYR A C 1
ATOM 600 O O . TYR A 1 76 ? 15.161 28.383 20.074 1.00 14.71 79 TYR A O 1
ATOM 609 N N . VAL A 1 77 ? 15.480 26.392 19.076 1.00 13.35 80 VAL A N 1
ATOM 610 C CA . VAL A 1 77 ? 16.526 26.800 18.147 1.00 12.89 80 VAL A CA 1
ATOM 611 C C . VAL A 1 77 ? 16.133 26.324 16.760 1.00 13.95 80 VAL A C 1
ATOM 612 O O . VAL A 1 77 ? 15.518 25.262 16.601 1.00 14.14 80 VAL A O 1
ATOM 616 N N . PRO A 1 78 ? 16.455 27.130 15.731 1.00 14.62 81 PRO A N 1
ATOM 617 C CA . PRO A 1 78 ? 16.006 26.724 14.407 1.00 14.27 81 PRO A CA 1
ATOM 618 C C . PRO A 1 78 ? 16.530 25.419 13.833 1.00 14.69 81 PRO A C 1
ATOM 619 O O . PRO A 1 78 ? 15.828 24.805 13.020 1.00 17.23 81 PRO A O 1
ATOM 623 N N . SER A 1 79 ? 17.748 25.015 14.203 1.00 14.57 82 SER A N 1
ATOM 624 C CA . SER A 1 79 ? 18.498 24.008 13.432 1.00 14.98 82 SER A CA 1
ATOM 625 C C . SER A 1 79 ? 18.911 22.830 14.294 1.00 15.39 82 SER A C 1
ATOM 626 O O . SER A 1 79 ? 19.789 22.947 15.162 1.00 15.09 82 SER A O 1
ATOM 629 N N . LYS A 1 80 ? 18.313 21.674 14.019 1.00 15.85 83 LYS A N 1
ATOM 630 C CA . LYS A 1 80 ? 18.742 20.444 14.656 1.00 16.55 83 LYS A CA 1
ATOM 631 C C . LYS A 1 80 ? 20.211 20.171 14.353 1.00 16.88 83 LYS A C 1
ATOM 632 O O . LYS A 1 80 ? 20.922 19.634 15.190 1.00 16.68 83 LYS A O 1
ATOM 638 N N . LYS A 1 81 ? 20.661 20.516 13.142 1.00 17.02 84 LYS A N 1
ATOM 639 C CA . LYS A 1 81 ? 22.076 20.295 12.787 1.00 17.59 84 LYS A CA 1
ATOM 640 C C . LYS A 1 81 ? 22.972 21.076 13.725 1.00 16.62 84 LYS A C 1
ATOM 641 O O . LYS A 1 81 ? 23.917 20.521 14.314 1.00 17.15 84 LYS A O 1
ATOM 647 N N . ARG A 1 82 ? 22.653 22.347 13.923 1.00 16.41 85 ARG A N 1
ATOM 648 C CA . ARG A 1 82 ? 23.469 23.169 14.813 1.00 16.88 85 ARG A CA 1
ATOM 649 C C . ARG A 1 82 ? 23.338 22.722 16.252 1.00 16.13 85 ARG A C 1
ATOM 650 O O . ARG A 1 82 ? 24.280 22.786 17.006 1.00 16.06 85 ARG A O 1
ATOM 658 N N . LEU A 1 83 ? 22.158 22.234 16.636 1.00 15.94 86 LEU A N 1
ATOM 659 C CA . LEU A 1 83 ? 21.984 21.784 18.014 1.00 15.12 86 LEU A CA 1
ATOM 660 C C . LEU A 1 83 ? 22.844 20.536 18.278 1.00 15.06 86 LEU A C 1
ATOM 661 O O . LEU A 1 83 ? 23.389 20.374 19.349 1.00 16.35 86 LEU A O 1
ATOM 666 N N . GLY A 1 84 ? 22.951 19.662 17.286 1.00 15.99 87 GLY A N 1
ATOM 667 C CA . GLY A 1 84 ? 23.786 18.472 17.402 1.00 16.63 87 GLY A CA 1
ATOM 668 C C . GLY A 1 84 ? 25.240 18.868 17.507 1.00 16.74 87 GLY A C 1
ATOM 669 O O . GLY A 1 84 ? 25.979 18.345 18.326 1.00 17.71 87 GLY A O 1
ATOM 670 N N . GLU A 1 85 ? 25.646 19.841 16.683 1.00 17.52 88 GLU A N 1
ATOM 671 C CA . GLU A 1 85 ? 27.023 20.349 16.737 1.00 18.26 88 GLU A CA 1
ATOM 672 C C . GLU A 1 85 ? 27.339 20.839 18.177 1.00 17.96 88 GLU A C 1
ATOM 673 O O . GLU A 1 85 ? 28.341 20.441 18.811 1.00 18.31 88 GLU A O 1
ATOM 679 N N . ALA A 1 86 ? 26.446 21.655 18.722 1.00 17.53 89 ALA A N 1
ATOM 680 C CA . ALA A 1 86 ? 26.603 22.172 20.082 1.00 17.48 89 ALA A CA 1
ATOM 681 C C . ALA A 1 86 ? 26.668 21.029 21.093 1.00 17.07 89 ALA A C 1
ATOM 682 O O . ALA A 1 86 ? 27.434 21.075 22.031 1.00 18.40 89 ALA A O 1
ATOM 684 N N . ALA A 1 87 ? 25.873 19.994 20.876 1.00 17.79 90 ALA A N 1
ATOM 685 C CA . ALA A 1 87 ? 25.780 18.850 21.795 1.00 18.18 90 ALA A CA 1
ATOM 686 C C . ALA A 1 87 ? 26.973 17.890 21.682 1.00 19.13 90 ALA A C 1
ATOM 687 O O . ALA A 1 87 ? 27.044 16.896 22.432 1.00 19.58 90 ALA A O 1
ATOM 689 N N . GLY A 1 88 ? 27.902 18.215 20.775 1.00 19.06 91 GLY A N 1
ATOM 690 C CA . GLY A 1 88 ? 29.175 17.524 20.639 1.00 20.29 91 GLY A CA 1
ATOM 691 C C . GLY A 1 88 ? 29.101 16.241 19.839 1.00 21.67 91 GLY A C 1
ATOM 692 O O . GLY A 1 88 ? 30.036 15.404 19.894 1.00 23.40 91 GLY A O 1
ATOM 693 N N . ILE A 1 89 ? 28.014 16.069 19.080 1.00 21.84 92 ILE A N 1
ATOM 694 C CA . ILE A 1 89 ? 27.857 14.872 18.257 1.00 21.37 92 ILE A CA 1
ATOM 695 C C . ILE A 1 89 ? 28.062 15.253 16.799 1.00 21.90 92 ILE A C 1
ATOM 696 O O . ILE A 1 89 ? 28.234 16.427 16.466 1.00 22.29 92 ILE A O 1
ATOM 701 N N . GLU A 1 90 ? 28.105 14.260 15.926 1.00 21.57 93 GLU A N 1
ATOM 702 C CA . GLU A 1 90 ? 28.467 14.513 14.534 1.00 21.34 93 GLU A CA 1
ATOM 703 C C . GLU A 1 90 ? 27.251 14.738 13.642 1.00 21.33 93 GLU A C 1
ATOM 704 O O . GLU A 1 90 ? 27.395 15.069 12.437 1.00 23.03 93 GLU A O 1
ATOM 710 N N . VAL A 1 91 ? 26.055 14.621 14.239 1.00 20.12 94 VAL A N 1
ATOM 711 C CA . VAL A 1 91 ? 24.791 14.667 13.500 1.00 18.98 94 VAL A CA 1
ATOM 712 C C . VAL A 1 91 ? 23.789 15.518 14.236 1.00 18.51 94 VAL A C 1
ATOM 713 O O . VAL A 1 91 ? 24.060 15.967 15.366 1.00 19.28 94 VAL A O 1
ATOM 717 N N . ALA A 1 92 ? 22.628 15.713 13.635 1.00 17.44 95 ALA A N 1
ATOM 718 C CA . ALA A 1 92 ? 21.585 16.558 14.233 1.00 16.87 95 ALA A CA 1
ATOM 719 C C . ALA A 1 92 ? 21.072 15.974 15.543 1.00 16.44 95 ALA A C 1
ATOM 720 O O . ALA A 1 92 ? 21.044 14.756 15.722 1.00 17.02 95 ALA A O 1
ATOM 722 N N . ALA A 1 93 ? 20.640 16.854 16.446 1.00 15.98 96 ALA A N 1
ATOM 723 C CA . ALA A 1 93 ? 19.920 16.474 17.667 1.00 15.88 96 ALA A CA 1
ATOM 724 C C . ALA A 1 93 ? 18.583 17.199 17.680 1.00 15.79 96 ALA A C 1
ATOM 725 O O . ALA A 1 93 ? 18.506 18.381 17.304 1.00 16.68 96 ALA A O 1
ATOM 727 N N . ALA A 1 94 ? 17.534 16.469 18.068 1.00 16.74 97 ALA A N 1
ATOM 728 C CA . ALA A 1 94 ? 16.172 16.976 18.126 1.00 15.38 97 ALA A CA 1
ATOM 729 C C . ALA A 1 94 ? 15.948 17.825 19.374 1.00 16.01 97 ALA A C 1
ATOM 730 O O . ALA A 1 94 ? 15.211 18.796 19.351 1.00 14.42 97 ALA A O 1
ATOM 732 N N . SER A 1 95 ? 16.556 17.411 20.477 1.00 15.35 98 SER A N 1
ATOM 733 C CA . SER A 1 95 ? 16.394 18.106 21.720 1.00 15.24 98 SER A CA 1
ATOM 734 C C . SER A 1 95 ? 17.595 17.809 22.585 1.00 15.10 98 SER A C 1
ATOM 735 O O . SER A 1 95 ? 18.295 16.794 22.381 1.00 15.57 98 SER A O 1
ATOM 738 N N . VAL A 1 96 ? 17.834 18.713 23.521 1.00 13.89 99 VAL A N 1
ATOM 739 C CA . VAL A 1 96 ? 18.874 18.571 24.561 1.00 15.03 99 VAL A CA 1
ATOM 740 C C . VAL A 1 96 ? 18.304 19.045 25.909 1.00 15.07 99 VAL A C 1
ATOM 741 O O . VAL A 1 96 ? 17.549 19.991 25.951 1.00 15.01 99 VAL A O 1
ATOM 745 N N . ALA A 1 97 ? 18.679 18.376 26.994 1.00 14.37 100 ALA A N 1
ATOM 746 C CA . ALA A 1 97 ? 18.421 18.859 28.351 1.00 14.71 100 ALA A CA 1
ATOM 747 C C . ALA A 1 97 ? 19.738 19.192 29.000 1.00 15.37 100 ALA A C 1
ATOM 748 O O . ALA A 1 97 ? 20.652 18.349 29.040 1.00 14.99 100 ALA A O 1
ATOM 750 N N . ILE A 1 98 ? 19.831 20.419 29.505 1.00 15.45 101 ILE A N 1
ATOM 751 C CA . ILE A 1 98 ? 21.016 20.842 30.270 1.00 15.79 101 ILE A CA 1
ATOM 752 C C . ILE A 1 98 ? 20.749 20.466 31.712 1.00 16.24 101 ILE A C 1
ATOM 753 O O . ILE A 1 98 ? 19.772 20.921 32.312 1.00 16.92 101 ILE A O 1
ATOM 758 N N . ILE A 1 99 ? 21.606 19.588 32.236 1.00 17.73 102 ILE A N 1
ATOM 759 C CA . ILE A 1 99 ? 21.465 19.049 33.590 1.00 18.86 102 ILE A CA 1
ATOM 760 C C . ILE A 1 99 ? 22.316 19.862 34.526 1.00 20.07 102 ILE A C 1
ATOM 761 O O . ILE A 1 99 ? 21.852 20.331 35.554 1.00 20.85 102 ILE A O 1
ATOM 766 N N . GLU A 1 100 ? 23.584 20.003 34.172 1.00 20.42 103 GLU A N 1
ATOM 767 C CA . GLU A 1 100 ? 24.549 20.792 34.946 1.00 21.09 103 GLU A CA 1
ATOM 768 C C . GLU A 1 100 ? 25.166 21.816 34.015 1.00 20.88 103 GLU A C 1
ATOM 769 O O . GLU A 1 100 ? 25.908 21.430 33.104 1.00 21.29 103 GLU A O 1
ATOM 775 N N . PRO A 1 101 ? 24.835 23.106 34.181 1.00 21.41 104 PRO A N 1
ATOM 776 C CA . PRO A 1 101 ? 25.328 24.081 33.227 1.00 21.99 104 PRO A CA 1
ATOM 777 C C . PRO A 1 101 ? 26.840 24.220 33.167 1.00 21.84 104 PRO A C 1
ATOM 778 O O . PRO A 1 101 ? 27.375 24.615 32.139 1.00 20.42 104 PRO A O 1
ATOM 782 N N . GLY A 1 102 ? 27.524 24.010 34.285 1.00 22.40 105 GLY A N 1
ATOM 783 C CA . GLY A 1 102 ? 28.957 24.301 34.293 1.00 22.93 105 GLY A CA 1
ATOM 784 C C . GLY A 1 102 ? 29.209 25.765 33.967 1.00 23.56 105 GLY A C 1
ATOM 785 O O . GLY A 1 102 ? 28.555 26.652 34.528 1.00 23.90 105 GLY A O 1
ATOM 786 N N . ASP A 1 103 ? 30.135 26.016 33.036 1.00 24.18 106 ASP A N 1
ATOM 787 C CA . ASP A 1 103 ? 30.419 27.372 32.565 1.00 23.63 106 ASP A CA 1
ATOM 788 C C . ASP A 1 103 ? 29.268 28.011 31.776 1.00 23.41 106 ASP A C 1
ATOM 789 O O . ASP A 1 103 ? 29.360 29.178 31.410 1.00 22.72 106 ASP A O 1
ATOM 794 N N . ALA A 1 104 ? 28.209 27.253 31.500 1.00 22.50 107 ALA A N 1
ATOM 795 C CA . ALA A 1 104 ? 27.019 27.798 30.827 1.00 22.29 107 ALA A CA 1
ATOM 796 C C . ALA A 1 104 ? 26.056 28.440 31.846 1.00 22.24 107 ALA A C 1
ATOM 797 O O . ALA A 1 104 ? 24.944 28.862 31.504 1.00 20.81 107 ALA A O 1
ATOM 799 N N . GLU A 1 105 ? 26.459 28.512 33.110 1.00 23.43 108 GLU A N 1
ATOM 800 C CA . GLU A 1 105 ? 25.527 28.976 34.134 1.00 22.72 108 GLU A CA 1
ATOM 801 C C . GLU A 1 105 ? 24.882 30.324 33.803 1.00 22.07 108 GLU A C 1
ATOM 802 O O . GLU A 1 105 ? 23.668 30.463 33.873 1.00 21.87 108 GLU A O 1
ATOM 808 N N . THR A 1 106 ? 25.696 31.302 33.419 1.00 22.02 109 THR A N 1
ATOM 809 C CA . THR A 1 106 ? 25.192 32.638 33.111 1.00 21.40 109 THR A CA 1
ATOM 810 C C . THR A 1 106 ? 24.258 3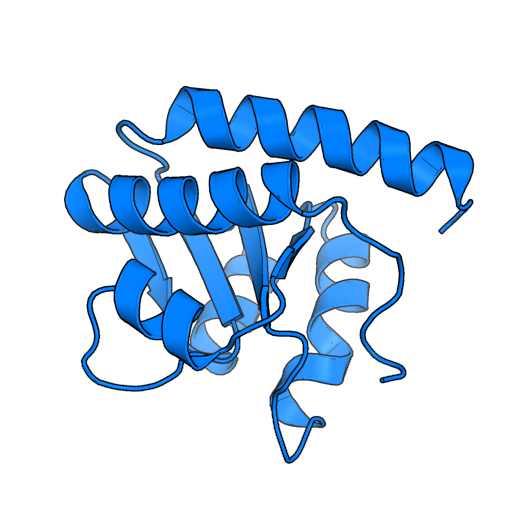2.618 31.893 1.00 20.03 109 THR A C 1
ATOM 811 O O . THR A 1 106 ? 23.177 33.182 31.924 1.00 18.98 109 THR A O 1
ATOM 815 N N . LEU A 1 107 ? 24.661 31.943 30.833 1.00 18.86 110 LEU A N 1
ATOM 816 C CA . LEU A 1 107 ? 23.828 31.889 29.653 1.00 18.04 110 LEU A CA 1
ATOM 817 C C . LEU A 1 107 ? 22.484 31.258 29.986 1.00 17.27 110 LEU A C 1
ATOM 818 O O . LEU A 1 107 ? 21.428 31.732 29.557 1.00 17.18 110 LEU A O 1
ATOM 823 N N . VAL A 1 108 ? 22.497 30.173 30.761 1.00 16.94 111 VAL A N 1
ATOM 824 C CA . VAL A 1 108 ? 21.244 29.504 31.098 1.00 17.54 111 VAL A CA 1
ATOM 825 C C . VAL A 1 108 ? 20.308 30.486 31.856 1.00 17.77 111 VAL A C 1
ATOM 826 O O . VAL A 1 108 ? 19.114 30.610 31.545 1.00 17.58 111 VAL A O 1
ATOM 830 N N . ARG A 1 109 ? 20.862 31.206 32.827 1.00 18.14 112 ARG A N 1
ATOM 831 C CA . ARG A 1 109 ? 20.052 32.130 33.595 1.00 18.92 112 ARG A CA 1
ATOM 832 C C . ARG A 1 109 ? 19.524 33.235 32.688 1.00 18.33 112 ARG A C 1
ATOM 833 O O . ARG A 1 109 ? 18.347 33.613 32.788 1.00 18.27 112 ARG A O 1
ATOM 841 N N . GLU A 1 110 ? 20.365 33.704 31.778 1.00 17.51 113 GLU A N 1
ATOM 842 C CA . GLU A 1 110 ? 19.942 34.743 30.817 1.00 17.63 113 GLU A CA 1
ATOM 843 C C . GLU A 1 110 ? 18.819 34.266 29.907 1.00 17.43 113 GLU A C 1
ATOM 844 O O . GLU A 1 110 ? 17.836 34.983 29.681 1.00 17.93 113 GLU A O 1
ATOM 850 N N . ILE A 1 111 ? 18.951 33.031 29.434 1.00 16.62 114 ILE A N 1
ATOM 851 C CA . ILE A 1 111 ? 17.950 32.436 28.564 1.00 16.15 114 ILE A CA 1
ATOM 852 C C . ILE A 1 111 ? 16.627 32.224 29.293 1.00 16.38 114 ILE A C 1
ATOM 853 O O . ILE A 1 111 ? 15.554 32.574 28.790 1.00 16.79 114 ILE A O 1
ATOM 858 N N . VAL A 1 112 ? 16.683 31.671 30.492 1.00 17.44 115 VAL A N 1
ATOM 859 C CA . VAL A 1 112 ? 15.459 31.486 31.284 1.00 17.51 115 VAL A CA 1
ATOM 860 C C . VAL A 1 112 ? 14.720 32.805 31.507 1.00 18.34 115 VAL A C 1
ATOM 861 O O . VAL A 1 112 ? 13.484 32.892 31.374 1.00 18.15 115 VAL A O 1
ATOM 865 N N . GLU A 1 113 ? 15.456 33.854 31.849 1.00 18.44 116 GLU A N 1
ATOM 866 C CA . GLU A 1 113 ? 14.805 35.140 32.126 1.00 18.68 116 GLU A CA 1
ATOM 867 C C . GLU A 1 113 ? 14.175 35.705 30.837 1.00 18.13 116 GLU A C 1
ATOM 868 O O . GLU A 1 113 ? 13.025 36.188 30.815 1.00 18.31 116 GLU A O 1
ATOM 874 N N . LYS A 1 114 ? 14.887 35.577 29.727 1.00 17.66 117 LYS A N 1
ATOM 875 C CA . LYS A 1 114 ? 14.415 36.121 28.475 1.00 18.03 117 LYS A CA 1
ATOM 876 C C . LYS A 1 114 ? 13.214 35.345 27.939 1.00 17.39 117 LYS A C 1
ATOM 877 O O . LYS A 1 114 ? 12.254 35.933 27.402 1.00 18.99 117 LYS A O 1
ATOM 883 N N . VAL A 1 115 ? 13.209 34.027 28.119 1.00 17.99 118 VAL A N 1
ATOM 884 C CA . VAL A 1 115 ? 12.051 33.221 27.685 1.00 18.01 118 VAL A CA 1
ATOM 885 C C . VAL A 1 115 ? 10.806 33.544 28.529 1.00 17.90 118 VAL A C 1
ATOM 886 O O . VAL A 1 115 ? 9.681 33.581 28.010 1.00 18.35 118 VAL A O 1
ATOM 890 N N . LYS A 1 116 ? 11.014 33.824 29.814 1.00 18.14 119 LYS A N 1
ATOM 891 C CA . LYS A 1 116 ? 9.922 34.270 30.661 1.00 18.54 119 LYS A CA 1
ATOM 892 C C . LYS A 1 116 ? 9.305 35.531 30.058 1.00 18.03 119 LYS A C 1
ATOM 893 O O . LYS A 1 116 ? 8.091 35.694 30.052 1.00 19.86 119 LYS A O 1
ATOM 899 N N . GLU A 1 117 ? 10.149 36.436 29.561 1.00 18.32 120 GLU A N 1
ATOM 900 C CA . GLU A 1 117 ? 9.659 37.655 28.908 1.00 19.07 120 GLU A CA 1
ATOM 901 C C . GLU A 1 117 ? 8.868 37.331 27.659 1.00 19.22 120 GLU A C 1
ATOM 902 O O . GLU A 1 117 ? 7.763 37.839 27.437 1.00 19.27 120 GLU A O 1
ATOM 908 N N . LEU A 1 118 ? 9.444 36.481 26.810 1.00 19.71 121 LEU A N 1
ATOM 909 C CA . LEU A 1 118 ? 8.774 36.128 25.560 1.00 19.83 121 LEU A CA 1
ATOM 910 C C . LEU A 1 118 ? 7.417 35.514 25.849 1.00 18.95 121 LEU A C 1
ATOM 911 O O . LEU A 1 118 ? 6.428 35.838 25.206 1.00 19.72 121 LEU A O 1
ATOM 916 N N . ARG A 1 119 ? 7.366 34.598 26.808 1.00 18.83 122 ARG A N 1
ATOM 917 C CA . ARG A 1 119 ? 6.130 33.892 27.068 1.00 20.08 122 ARG A CA 1
ATOM 918 C C . ARG A 1 119 ? 5.074 34.760 27.747 1.00 20.26 122 ARG A C 1
ATOM 919 O O . ARG A 1 119 ? 3.890 34.568 27.540 1.00 22.06 122 ARG A O 1
ATOM 927 N N . ALA A 1 120 ? 5.493 35.702 28.567 1.00 19.64 123 ALA A N 1
ATOM 928 C CA . ALA A 1 120 ? 4.534 36.621 29.178 1.00 21.14 123 ALA A CA 1
ATOM 929 C C . ALA A 1 120 ? 3.875 37.480 28.092 1.00 22.08 123 ALA A C 1
ATOM 930 O O . ALA A 1 120 ? 2.668 37.783 28.162 1.00 23.11 123 ALA A O 1
ATOM 932 N N . LYS A 1 121 ? 4.653 37.891 27.101 1.00 22.70 124 LYS A N 1
ATOM 933 C CA . LYS A 1 121 ? 4.110 38.689 26.008 1.00 24.38 124 LYS A CA 1
ATOM 934 C C . LYS A 1 121 ? 3.188 37.876 25.130 1.00 25.69 124 LYS A C 1
ATOM 935 O O . LYS A 1 121 ? 2.081 38.339 24.765 1.00 27.36 124 LYS A O 1
ATOM 941 N N . ALA A 1 122 ? 3.639 36.684 24.739 1.00 26.58 125 ALA A N 1
ATOM 942 C CA . ALA A 1 122 ? 2.847 35.807 23.870 1.00 26.89 125 ALA A CA 1
ATOM 943 C C . ALA A 1 122 ? 1.615 35.248 24.561 1.00 27.91 125 ALA A C 1
ATOM 944 O O . ALA A 1 122 ? 0.651 34.859 23.895 1.00 28.27 125 ALA A O 1
ATOM 946 N N . GLY A 1 123 ? 1.673 35.151 25.881 1.00 28.54 126 GLY A N 1
ATOM 947 C CA . GLY A 1 123 ? 0.572 34.601 26.660 1.00 29.02 126 GLY A CA 1
ATOM 948 C C . GLY A 1 123 ? 0.457 33.100 26.484 1.00 29.92 126 GLY A C 1
ATOM 949 O O . GLY A 1 123 ? -0.652 32.562 26.491 1.00 30.78 126 GLY A O 1
ATOM 950 N N . VAL A 1 124 ? 1.604 32.417 26.347 1.00 29.63 127 VAL A N 1
ATOM 951 C CA . VAL A 1 124 ? 1.647 30.962 26.215 1.00 29.73 127 VAL A CA 1
ATOM 952 C C . VAL A 1 124 ? 2.743 30.386 27.078 1.00 29.68 127 VAL A C 1
ATOM 953 O O . VAL A 1 124 ? 3.607 31.133 27.542 1.00 28.78 127 VAL A O 1
#

Secondary structure (DSSP, 8-state):
-TT--S---HHHHHHHHHHHHHHHHHSEEEESHHHHHHHHHTT--SEEEEETT-SSGGGTTTHHHHHHHTT--EEEES-HHHHHHHTT-SS--SEEEEEE-GGGHHHHHHHHHHHHHHHHHHT-

Organism: Aeropyrum pernix (strain ATCC 700893 / DSM 11879 / JCM 9820 / NBRC 100138 / K1) (NCBI:txid272557)